Protein AF-A0A939UGG3-F1 (afdb_monomer_lite)

Radius of gyration: 16.47 Å; chains: 1; bounding box: 42×35×46 Å

Secondary structure (DSSP, 8-state):
-EE-S--EEEE-TTS-EEEEEEEEEEETTTEEEEEEEEEEHHHHHHHTTPPTT-BEEEEEEEEEEEEEEEPTTS-EEEEEEEEEEEEEEEEHHHHHHHHHHHH--

pLDDT: mean 94.17, std 7.18, range [51.94, 98.5]

Foldseek 3Di:
DFFADQWAWDADPVRKTKIWTWDWDDDPPRDTDTAIAMETDPRNVVSNVDDGGFAKDFDFDKDKDWDWDQDPVRDTDIDIDIHGYTPDMDGPVVVVVVVVVVVVD

Sequence (105 aa):
GYICKPPMYRTTPFKREICDLLLAVNRAYNKSDYIPCIAWGRNARFVNTLSVGEHITLWGRIQSRQYNKALDDGSQETRTAYEVSVSRLVTEEERVIDYAVAQNG

Structure (mmCIF, N/CA/C/O backbone):
data_AF-A0A939UGG3-F1
#
_entry.id   AF-A0A939UGG3-F1
#
loop_
_atom_site.group_PDB
_atom_site.id
_atom_site.type_symbol
_atom_site.label_atom_id
_atom_site.label_alt_id
_atom_site.label_comp_id
_atom_site.label_asym_id
_atom_site.label_entity_id
_atom_site.label_seq_id
_atom_site.pdbx_PDB_ins_code
_atom_site.Cartn_x
_atom_site.Cartn_y
_atom_site.Cartn_z
_atom_site.occupancy
_atom_site.B_iso_or_equiv
_atom_site.auth_seq_id
_atom_site.auth_comp_id
_atom_site.auth_asym_id
_atom_site.auth_atom_id
_atom_site.pdbx_PDB_model_num
ATOM 1 N N . GLY A 1 1 ? 8.013 -5.151 -6.789 1.00 96.25 1 GLY A N 1
ATOM 2 C CA . GLY A 1 1 ? 7.088 -6.031 -6.038 1.00 96.25 1 GLY A CA 1
ATOM 3 C C . GLY A 1 1 ? 5.811 -6.205 -6.832 1.00 96.25 1 GLY A C 1
ATOM 4 O O . GLY A 1 1 ? 5.626 -5.469 -7.791 1.00 96.25 1 GLY A O 1
ATOM 5 N N . TYR A 1 2 ? 4.941 -7.140 -6.455 1.00 97.69 2 TYR A N 1
ATOM 6 C CA . TYR A 1 2 ? 3.748 -7.481 -7.243 1.00 97.69 2 TYR A CA 1
ATOM 7 C C . TYR A 1 2 ? 2.450 -7.146 -6.512 1.00 97.69 2 TYR A C 1
ATOM 9 O O . TYR A 1 2 ? 2.321 -7.430 -5.318 1.00 97.69 2 TYR A O 1
ATOM 17 N N . ILE A 1 3 ? 1.481 -6.562 -7.216 1.00 97.94 3 ILE A N 1
ATOM 18 C CA . ILE A 1 3 ? 0.142 -6.307 -6.666 1.00 97.94 3 ILE A CA 1
ATOM 19 C C . ILE A 1 3 ? -0.544 -7.653 -6.409 1.00 97.94 3 ILE A C 1
ATOM 21 O O . ILE A 1 3 ? -0.747 -8.428 -7.336 1.00 97.94 3 ILE A O 1
ATOM 25 N N . CYS A 1 4 ? -0.914 -7.958 -5.163 1.00 96.50 4 CYS A N 1
ATOM 26 C CA . CYS A 1 4 ? -1.491 -9.271 -4.819 1.00 96.50 4 CYS A CA 1
ATOM 27 C C . CYS A 1 4 ? -3.007 -9.255 -4.574 1.00 96.50 4 CYS A C 1
ATOM 29 O O . CYS A 1 4 ? -3.615 -10.308 -4.390 1.00 96.50 4 CYS A O 1
ATOM 31 N N . LYS A 1 5 ? -3.625 -8.070 -4.568 1.00 96.75 5 LYS A N 1
ATOM 32 C CA . LYS A 1 5 ? -5.077 -7.869 -4.463 1.00 96.75 5 LYS A CA 1
ATOM 33 C C . LYS A 1 5 ? -5.495 -6.678 -5.323 1.00 96.75 5 LYS A C 1
ATOM 35 O O . LYS A 1 5 ? -4.675 -5.770 -5.467 1.00 96.75 5 LYS A O 1
ATOM 40 N N . PRO A 1 6 ? -6.734 -6.653 -5.852 1.00 98.06 6 PRO A N 1
ATOM 41 C CA . PRO A 1 6 ? -7.237 -5.492 -6.573 1.00 98.06 6 PRO A CA 1
ATOM 42 C C . PRO A 1 6 ? -7.064 -4.223 -5.726 1.00 98.06 6 PRO A C 1
ATOM 44 O O . PRO A 1 6 ? -7.440 -4.241 -4.546 1.00 98.06 6 PRO A O 1
ATOM 47 N N . PRO A 1 7 ? -6.473 -3.151 -6.276 1.00 97.94 7 PRO A N 1
ATOM 48 C CA . PRO A 1 7 ? -6.331 -1.898 -5.552 1.00 97.94 7 PRO A CA 1
ATOM 49 C C . PRO A 1 7 ? -7.689 -1.331 -5.119 1.00 97.94 7 PRO A C 1
ATOM 51 O O . PRO A 1 7 ? -8.663 -1.370 -5.868 1.00 97.94 7 PRO A O 1
ATOM 54 N N . MET A 1 8 ? -7.768 -0.811 -3.893 1.00 98.25 8 MET A N 1
ATOM 55 C CA . MET A 1 8 ? -9.014 -0.293 -3.318 1.00 98.25 8 MET A CA 1
ATOM 56 C C . MET A 1 8 ? -9.010 1.233 -3.301 1.00 98.25 8 MET A C 1
ATOM 58 O O . MET A 1 8 ? -8.617 1.864 -2.311 1.00 98.25 8 MET A O 1
ATOM 62 N N . TYR A 1 9 ? -9.459 1.826 -4.403 1.00 98.50 9 TYR A N 1
ATOM 63 C CA . TYR A 1 9 ? -9.582 3.270 -4.546 1.00 98.50 9 TYR A CA 1
ATOM 64 C C . TYR A 1 9 ? -10.819 3.828 -3.836 1.00 98.50 9 TYR A C 1
ATOM 66 O O . TYR A 1 9 ? -11.909 3.261 -3.907 1.00 98.50 9 TYR A O 1
ATOM 74 N N . ARG A 1 10 ? -10.667 4.976 -3.168 1.00 98.31 10 ARG A N 1
ATOM 75 C CA . ARG A 1 10 ? -11.782 5.741 -2.591 1.00 98.31 10 ARG A CA 1
ATOM 76 C C . ARG A 1 10 ? -11.439 7.217 -2.422 1.00 98.31 10 ARG A C 1
ATOM 78 O O . ARG A 1 10 ? -10.276 7.616 -2.387 1.00 98.31 10 ARG A O 1
ATOM 85 N N . THR A 1 11 ? -12.474 8.021 -2.213 1.00 97.81 11 THR A N 1
ATOM 86 C CA . THR A 1 11 ? -12.348 9.423 -1.811 1.00 97.81 11 THR A CA 1
ATOM 87 C C . THR A 1 11 ? -12.735 9.567 -0.342 1.00 97.81 11 THR A C 1
ATOM 89 O O . THR A 1 11 ? -13.794 9.116 0.084 1.00 97.81 11 THR A O 1
ATOM 92 N N . THR A 1 12 ? -11.863 10.179 0.455 1.00 95.81 12 THR A N 1
ATOM 93 C CA . THR A 1 12 ? -12.138 10.464 1.874 1.00 95.81 12 THR A CA 1
ATOM 94 C C . THR A 1 12 ? -13.161 11.601 2.026 1.00 95.81 12 THR A C 1
ATOM 96 O O . THR A 1 12 ? -13.313 12.399 1.098 1.00 95.81 12 THR A O 1
ATOM 99 N N . PRO A 1 13 ? -13.803 11.771 3.201 1.00 96.25 13 PRO A N 1
ATOM 100 C CA . PRO A 1 13 ? -14.711 12.900 3.453 1.00 96.25 13 PRO A CA 1
ATOM 101 C C . PRO A 1 13 ? -14.083 14.279 3.191 1.00 96.25 13 PRO A C 1
ATOM 103 O O . PRO A 1 13 ? -14.764 15.209 2.768 1.00 96.25 13 PRO A O 1
ATOM 106 N N . PHE A 1 14 ? -12.761 14.400 3.349 1.00 94.75 14 PHE A N 1
ATOM 107 C CA . PHE A 1 14 ? -11.993 15.612 3.042 1.00 94.75 14 PHE A CA 1
ATOM 108 C C . PHE A 1 14 ? -11.544 15.702 1.574 1.00 94.75 14 PHE A C 1
ATOM 110 O O . PHE A 1 14 ? -10.564 16.379 1.267 1.00 94.75 14 PHE A O 1
ATOM 117 N N . LYS A 1 15 ? -12.223 14.991 0.665 1.00 95.25 15 LYS A N 1
ATOM 118 C CA . LYS A 1 15 ? -11.967 14.970 -0.785 1.00 95.25 15 LYS A CA 1
ATOM 119 C C . LYS A 1 15 ? -10.543 14.564 -1.182 1.00 95.25 15 LYS A C 1
ATOM 121 O O . LYS A 1 15 ? -10.072 14.916 -2.259 1.00 95.25 15 LYS A O 1
ATOM 126 N N . ARG A 1 16 ? -9.848 13.797 -0.334 1.00 97.31 16 ARG A N 1
ATOM 127 C CA . ARG A 1 16 ? -8.554 13.195 -0.697 1.00 97.31 16 ARG A CA 1
ATOM 128 C C . ARG A 1 16 ? -8.789 11.868 -1.389 1.00 97.31 16 ARG A C 1
ATOM 130 O O . ARG A 1 16 ? -9.480 11.018 -0.832 1.00 97.31 16 ARG A O 1
ATOM 137 N N . GLU A 1 17 ? -8.200 11.700 -2.559 1.00 98.31 17 GLU A N 1
ATOM 138 C CA . GLU A 1 17 ? -8.192 10.442 -3.299 1.00 98.31 17 GLU A CA 1
ATOM 139 C C . GLU A 1 17 ? -7.088 9.550 -2.749 1.00 98.31 17 GLU A C 1
ATOM 141 O O . GLU A 1 17 ? -5.933 9.976 -2.638 1.00 98.31 17 GLU A O 1
ATOM 146 N N . ILE A 1 18 ? -7.455 8.330 -2.381 1.00 98.38 18 ILE A N 1
ATOM 147 C CA . ILE A 1 18 ? -6.546 7.345 -1.810 1.00 98.38 18 ILE A CA 1
ATOM 148 C C . ILE A 1 18 ? -6.784 5.982 -2.437 1.00 98.38 18 ILE A C 1
ATOM 150 O O . ILE A 1 18 ? -7.891 5.681 -2.880 1.00 98.38 18 ILE A O 1
ATOM 154 N N . CYS A 1 19 ? -5.746 5.157 -2.458 1.00 98.44 19 CYS A N 1
ATOM 155 C CA . CYS A 1 19 ? -5.841 3.777 -2.902 1.00 98.44 19 CYS A CA 1
ATOM 156 C C . CYS A 1 19 ? -5.025 2.890 -1.969 1.00 98.44 19 CYS A C 1
ATOM 158 O O . CYS A 1 19 ? -3.813 3.083 -1.853 1.00 98.44 19 CYS A O 1
ATOM 160 N N . ASP A 1 20 ? -5.677 1.930 -1.314 1.00 97.88 20 ASP A N 1
ATOM 161 C CA . ASP A 1 20 ? -4.954 0.883 -0.592 1.00 97.88 20 ASP A CA 1
ATOM 162 C C . ASP A 1 20 ? -4.491 -0.180 -1.588 1.00 97.88 20 ASP A C 1
ATOM 164 O O . ASP A 1 20 ? -5.236 -0.568 -2.493 1.00 97.88 20 ASP A O 1
ATOM 168 N N . LEU A 1 21 ? -3.272 -0.673 -1.405 1.00 96.69 21 LEU A N 1
ATOM 169 C CA . LEU A 1 21 ? -2.720 -1.784 -2.168 1.00 96.69 21 LEU A CA 1
ATOM 170 C C . LEU A 1 21 ? -1.889 -2.684 -1.250 1.00 96.69 21 LEU A C 1
ATOM 172 O O . LEU A 1 21 ? -1.342 -2.240 -0.241 1.00 96.69 21 LEU A O 1
ATOM 176 N N . LEU A 1 22 ? -1.794 -3.962 -1.605 1.00 98.12 22 LEU A N 1
ATOM 177 C CA . LEU A 1 22 ? -0.967 -4.937 -0.901 1.00 98.12 22 LEU A CA 1
ATOM 178 C C . LEU A 1 22 ? 0.105 -5.440 -1.864 1.00 98.12 22 LEU A C 1
ATOM 180 O O . LEU A 1 22 ? -0.216 -6.013 -2.909 1.00 98.12 22 LEU A O 1
ATOM 184 N N . LEU A 1 23 ? 1.369 -5.206 -1.516 1.00 97.88 23 LEU A N 1
ATOM 185 C CA . LEU A 1 23 ? 2.507 -5.555 -2.356 1.00 97.88 23 LEU A CA 1
ATOM 186 C C . LEU A 1 23 ? 3.179 -6.828 -1.844 1.00 97.88 23 LEU A C 1
ATOM 188 O O . LEU A 1 23 ? 3.642 -6.864 -0.707 1.00 97.88 23 LEU A O 1
ATOM 192 N N . ALA A 1 24 ? 3.279 -7.846 -2.692 1.00 97.88 24 ALA A N 1
ATOM 193 C CA . ALA A 1 24 ? 4.113 -9.011 -2.438 1.00 97.88 24 ALA A CA 1
ATOM 194 C C . ALA A 1 24 ? 5.562 -8.708 -2.852 1.00 97.88 24 ALA A C 1
ATOM 196 O O . ALA A 1 24 ? 5.844 -8.371 -4.010 1.00 97.88 24 ALA A O 1
ATOM 197 N N . VAL A 1 25 ? 6.489 -8.819 -1.903 1.00 97.00 25 VAL A N 1
ATOM 198 C CA . VAL A 1 25 ? 7.926 -8.623 -2.115 1.00 97.00 25 VAL A CA 1
ATOM 199 C C . VAL A 1 25 ? 8.639 -9.935 -1.840 1.00 97.00 25 VAL A C 1
ATOM 201 O O . VAL A 1 25 ? 8.658 -10.421 -0.712 1.00 97.00 25 VAL A O 1
ATOM 204 N N . ASN A 1 26 ? 9.207 -10.523 -2.889 1.00 94.56 26 ASN A N 1
ATOM 205 C CA . ASN A 1 26 ? 9.924 -11.788 -2.782 1.00 94.56 26 ASN A CA 1
ATOM 206 C C . ASN A 1 26 ? 11.257 -11.586 -2.058 1.00 94.56 26 ASN A C 1
ATOM 208 O O . ASN A 1 26 ? 11.974 -10.617 -2.308 1.00 94.56 26 ASN A O 1
ATOM 212 N N . ARG A 1 27 ? 11.599 -12.541 -1.197 1.00 93.88 27 ARG A N 1
ATOM 213 C CA . ARG A 1 27 ? 12.874 -12.625 -0.485 1.00 93.88 27 ARG A CA 1
ATOM 214 C C . ARG A 1 27 ? 13.447 -14.038 -0.572 1.00 93.88 27 ARG A C 1
ATOM 216 O O . ARG A 1 27 ? 12.816 -14.954 -1.098 1.00 93.88 27 ARG A O 1
ATOM 223 N N . ALA A 1 28 ? 14.660 -14.210 -0.050 1.00 94.12 28 ALA A N 1
ATOM 224 C CA . ALA A 1 28 ? 15.363 -15.489 -0.056 1.00 94.12 28 ALA A CA 1
ATOM 225 C C . ALA A 1 28 ? 14.507 -16.641 0.507 1.00 94.12 28 ALA A C 1
ATOM 227 O O . ALA A 1 28 ? 13.647 -16.441 1.372 1.00 94.12 28 ALA A O 1
ATOM 228 N N . TYR A 1 29 ? 14.809 -17.856 0.044 1.00 93.81 29 TYR A N 1
ATOM 229 C CA . TYR A 1 29 ? 14.148 -19.100 0.451 1.00 93.81 29 TYR A CA 1
ATOM 230 C C . TYR A 1 29 ? 12.667 -19.210 0.038 1.00 93.81 29 TYR A C 1
ATOM 232 O O . TYR A 1 29 ? 11.871 -19.760 0.794 1.00 93.81 29 TYR A O 1
ATOM 240 N N . ASN A 1 30 ? 12.297 -18.703 -1.149 1.00 91.94 30 ASN A N 1
ATOM 241 C CA . ASN A 1 30 ? 10.932 -18.762 -1.710 1.00 91.94 30 ASN A CA 1
ATOM 242 C C . ASN A 1 30 ? 9.851 -18.211 -0.765 1.00 91.94 30 ASN A C 1
ATOM 244 O O . ASN A 1 30 ? 8.735 -18.725 -0.699 1.00 91.94 30 ASN A O 1
ATOM 248 N N . LYS A 1 31 ? 10.197 -17.166 -0.008 1.00 95.06 31 LYS A N 1
ATOM 249 C CA . LYS A 1 31 ? 9.268 -16.457 0.875 1.00 95.06 31 LYS A CA 1
ATOM 250 C C . LYS A 1 31 ? 8.924 -15.103 0.275 1.00 95.06 31 LYS A C 1
ATOM 252 O O . LYS A 1 31 ? 9.729 -14.517 -0.448 1.00 95.06 31 LYS A O 1
ATOM 257 N N . SER A 1 32 ? 7.766 -14.580 0.651 1.00 95.94 32 SER A N 1
ATOM 258 C CA . SER A 1 32 ? 7.342 -13.236 0.271 1.00 95.94 32 SER A CA 1
ATOM 259 C C . SER A 1 32 ? 6.793 -12.509 1.485 1.00 95.94 32 SER A C 1
ATOM 261 O O . SER A 1 32 ? 6.037 -13.085 2.270 1.00 95.94 32 SER A O 1
ATOM 263 N N . ASP A 1 33 ? 7.171 -11.245 1.624 1.00 96.50 33 ASP A N 1
ATOM 264 C CA . ASP A 1 33 ? 6.584 -10.345 2.604 1.00 96.50 33 ASP A CA 1
ATOM 265 C C . ASP A 1 33 ? 5.464 -9.551 1.927 1.00 96.50 33 ASP A C 1
ATOM 267 O O . ASP A 1 33 ? 5.596 -9.105 0.785 1.00 96.50 33 ASP A O 1
ATOM 271 N N . TYR A 1 34 ? 4.342 -9.403 2.626 1.00 96.94 34 TYR A N 1
ATOM 272 C CA . TYR A 1 34 ? 3.160 -8.708 2.125 1.00 96.94 34 TYR A CA 1
ATOM 273 C C . TYR A 1 34 ? 3.068 -7.360 2.818 1.00 96.94 34 TYR A C 1
ATOM 275 O O . TYR A 1 34 ? 2.769 -7.287 4.009 1.00 96.94 34 TYR A O 1
ATOM 283 N N . ILE A 1 35 ? 3.362 -6.300 2.075 1.00 97.44 35 ILE A N 1
ATOM 284 C CA . ILE A 1 35 ? 3.511 -4.949 2.608 1.00 97.44 35 ILE A CA 1
ATOM 285 C C . ILE A 1 35 ? 2.257 -4.147 2.253 1.00 97.44 35 ILE A C 1
ATOM 287 O O . ILE A 1 35 ? 2.005 -3.917 1.065 1.00 97.44 35 ILE A O 1
ATOM 291 N N . PRO A 1 36 ? 1.445 -3.733 3.244 1.00 97.94 36 PRO A N 1
ATOM 292 C CA . PRO A 1 36 ? 0.353 -2.801 3.009 1.00 97.94 36 PRO A CA 1
ATOM 293 C C . PRO A 1 36 ? 0.916 -1.439 2.611 1.00 97.94 36 PRO A C 1
ATOM 295 O O . PRO A 1 36 ? 1.839 -0.927 3.251 1.00 97.94 36 PRO A O 1
ATOM 298 N N . CYS A 1 37 ? 0.340 -0.832 1.583 1.00 98.25 37 CYS A N 1
ATOM 299 C CA . CYS A 1 37 ? 0.698 0.505 1.140 1.00 98.25 37 CYS A CA 1
ATOM 300 C C . CYS A 1 37 ? -0.565 1.336 0.919 1.00 98.25 37 CYS A C 1
ATOM 302 O O . CYS A 1 37 ? -1.622 0.806 0.575 1.00 98.25 37 CYS A O 1
ATOM 304 N N . ILE A 1 38 ? -0.423 2.651 1.058 1.00 98.19 38 ILE A N 1
ATOM 305 C CA . ILE A 1 38 ? -1.465 3.622 0.740 1.00 98.19 38 ILE A CA 1
ATOM 306 C C . ILE A 1 38 ? -0.909 4.673 -0.222 1.00 98.19 38 ILE A C 1
ATOM 308 O O . ILE A 1 38 ? 0.088 5.346 0.058 1.00 98.19 38 ILE A O 1
ATOM 312 N N . ALA A 1 39 ? -1.546 4.788 -1.384 1.00 98.38 39 ALA A N 1
ATOM 313 C CA . ALA A 1 39 ? -1.251 5.797 -2.392 1.00 98.38 39 ALA A CA 1
ATOM 314 C C . ALA A 1 39 ? -2.217 6.980 -2.279 1.00 98.38 39 ALA A C 1
ATOM 316 O O . ALA A 1 39 ? -3.355 6.825 -1.838 1.00 98.38 39 ALA A O 1
ATOM 317 N N . TRP A 1 4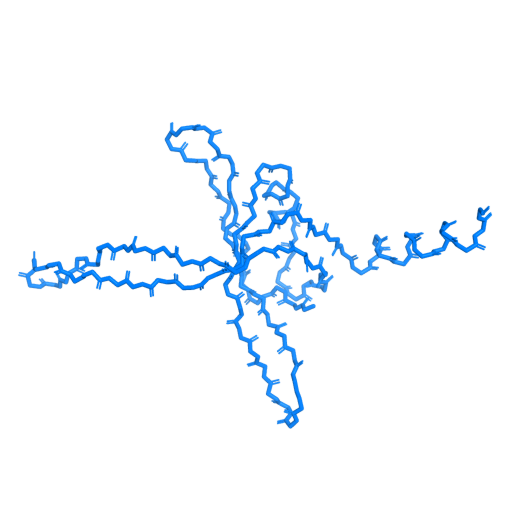0 ? -1.762 8.161 -2.706 1.00 97.75 40 TRP A N 1
ATOM 318 C CA . TRP A 1 40 ? -2.480 9.429 -2.551 1.00 97.75 40 TRP A CA 1
ATOM 319 C C . TRP A 1 40 ? -2.571 10.186 -3.879 1.00 97.75 40 TRP A C 1
ATOM 321 O O . TRP A 1 40 ? -1.625 10.183 -4.671 1.00 97.75 40 TRP A O 1
ATOM 331 N N . GLY A 1 41 ? -3.689 10.874 -4.117 1.00 97.81 41 GLY A N 1
ATOM 332 C CA . GLY A 1 41 ? -3.872 11.788 -5.247 1.00 97.81 41 GLY A CA 1
ATOM 333 C C . GLY A 1 41 ? -3.586 11.137 -6.604 1.00 97.81 41 GLY A C 1
ATOM 334 O O . GLY A 1 41 ? -4.197 10.135 -6.967 1.00 97.81 41 GLY A O 1
ATOM 335 N N . ARG A 1 42 ? -2.627 11.693 -7.360 1.00 97.12 42 ARG A N 1
ATOM 336 C CA . ARG A 1 42 ? -2.222 11.159 -8.677 1.00 97.12 42 ARG A CA 1
ATOM 337 C C . ARG A 1 42 ? -1.773 9.700 -8.603 1.00 97.12 42 ARG A C 1
ATOM 339 O O . ARG A 1 42 ? -2.208 8.911 -9.433 1.00 97.12 42 ARG A O 1
ATOM 346 N N . ASN A 1 43 ? -0.998 9.336 -7.581 1.00 97.88 43 ASN A N 1
ATOM 347 C CA . ASN A 1 43 ? -0.561 7.954 -7.388 1.00 97.88 43 ASN A CA 1
ATOM 348 C C . ASN A 1 43 ? -1.757 7.041 -7.086 1.00 97.88 43 ASN A C 1
ATOM 350 O O . ASN A 1 43 ? -1.792 5.920 -7.571 1.00 97.88 43 ASN A O 1
ATOM 354 N N . ALA A 1 44 ? -2.757 7.513 -6.329 1.00 98.44 44 ALA A N 1
ATOM 355 C CA . ALA A 1 44 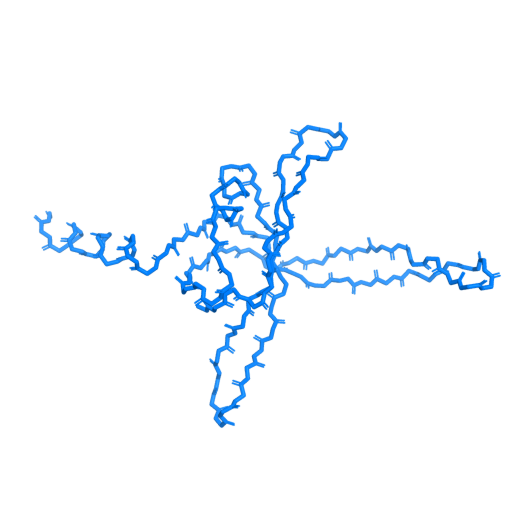? -3.961 6.726 -6.051 1.00 98.44 44 ALA A CA 1
ATOM 356 C C . ALA A 1 44 ? -4.748 6.411 -7.329 1.00 98.44 44 ALA A C 1
ATOM 358 O O . ALA A 1 44 ? -5.144 5.268 -7.537 1.00 98.44 44 ALA A O 1
ATOM 359 N N . ARG A 1 45 ? -4.945 7.413 -8.195 1.00 97.88 45 ARG A N 1
ATOM 360 C CA . ARG A 1 45 ? -5.624 7.223 -9.485 1.00 97.88 45 ARG A CA 1
ATOM 361 C C . ARG A 1 45 ? -4.859 6.293 -10.416 1.00 97.88 45 ARG A C 1
ATOM 363 O O . ARG A 1 45 ? -5.482 5.463 -11.058 1.00 97.88 45 ARG A O 1
ATOM 370 N N . PHE A 1 46 ? -3.538 6.435 -10.476 1.00 96.94 46 PHE A N 1
ATOM 371 C CA . PHE A 1 46 ? -2.700 5.587 -11.315 1.00 96.94 46 PHE A CA 1
ATOM 372 C C . PHE A 1 46 ? -2.694 4.136 -10.822 1.00 96.94 46 PHE A C 1
ATOM 374 O O . PHE A 1 46 ? -2.987 3.235 -11.589 1.00 96.94 46 PHE A O 1
ATOM 381 N N . VAL A 1 47 ? -2.484 3.893 -9.525 1.00 96.88 47 VAL A N 1
ATOM 382 C CA . VAL A 1 47 ? -2.525 2.525 -8.978 1.00 96.88 47 VAL A CA 1
ATOM 383 C C . VAL A 1 47 ? -3.883 1.856 -9.204 1.00 96.88 47 VAL A C 1
ATOM 385 O O . VAL A 1 47 ? -3.934 0.656 -9.440 1.00 96.88 47 VAL A O 1
ATOM 388 N N . ASN A 1 48 ? -4.980 2.616 -9.171 1.00 97.50 48 ASN A N 1
ATOM 389 C CA . ASN A 1 48 ? -6.321 2.090 -9.420 1.00 97.50 48 ASN A CA 1
ATOM 390 C C . ASN A 1 48 ? -6.507 1.496 -10.832 1.00 97.50 48 ASN A C 1
ATOM 392 O O . ASN A 1 48 ? -7.448 0.738 -11.042 1.00 97.50 48 ASN A O 1
ATOM 396 N N . THR A 1 49 ? -5.649 1.831 -11.800 1.00 96.75 49 THR A N 1
ATOM 397 C CA . THR A 1 49 ? -5.718 1.254 -13.153 1.00 96.75 49 THR A CA 1
ATOM 398 C C . THR A 1 49 ? -4.919 -0.038 -13.302 1.00 96.75 49 THR A C 1
ATOM 400 O O . THR A 1 49 ? -5.008 -0.672 -14.349 1.00 96.75 49 THR A O 1
ATOM 403 N N . LEU A 1 50 ? -4.13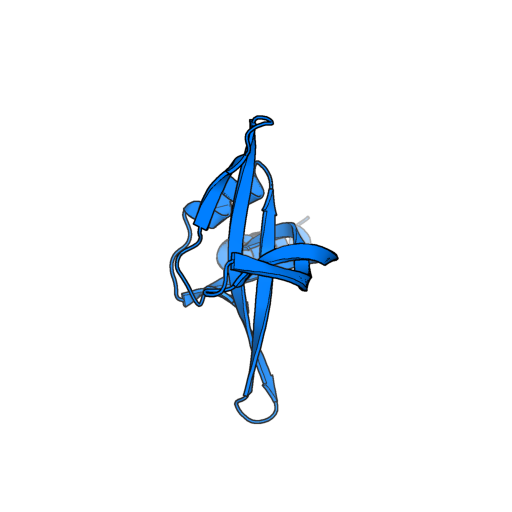4 -0.421 -12.292 1.00 96.88 50 LEU A N 1
ATOM 404 C CA . LEU A 1 50 ? -3.219 -1.560 -12.359 1.00 96.88 50 LEU A CA 1
ATOM 405 C C . LEU A 1 50 ? -3.909 -2.855 -11.920 1.00 96.88 50 LEU A C 1
ATOM 407 O O . LEU A 1 50 ? -4.810 -2.856 -11.074 1.00 96.88 50 LEU A O 1
ATOM 411 N N . SER A 1 51 ? -3.453 -3.976 -12.473 1.00 97.00 51 SER A N 1
ATOM 412 C CA . SER A 1 51 ? -4.049 -5.292 -12.231 1.00 97.00 51 SER A CA 1
ATOM 413 C C . SER A 1 51 ? -3.330 -6.092 -11.141 1.00 97.00 51 SER A C 1
ATOM 415 O O . SER A 1 51 ? -2.181 -5.837 -10.775 1.00 97.00 51 SER A O 1
ATOM 417 N N . VAL A 1 52 ? -4.001 -7.120 -10.611 1.00 98.12 52 VAL A N 1
ATOM 418 C CA . VAL A 1 52 ? -3.330 -8.134 -9.781 1.00 98.12 52 VAL A CA 1
ATOM 419 C C . VAL A 1 52 ? -2.250 -8.824 -10.613 1.00 98.12 52 VAL A C 1
ATOM 421 O O . VAL A 1 52 ? -2.490 -9.202 -11.754 1.00 98.12 52 VAL A O 1
ATOM 424 N N . GLY A 1 53 ? -1.069 -9.006 -10.028 1.00 97.25 53 GLY A N 1
ATOM 425 C CA . GLY A 1 53 ? 0.107 -9.570 -10.685 1.00 97.25 53 GLY A CA 1
ATOM 426 C C . GLY A 1 53 ? 1.014 -8.530 -11.338 1.00 97.25 53 GLY A C 1
ATOM 427 O O . GLY A 1 53 ? 2.092 -8.892 -11.797 1.00 97.25 53 GLY A O 1
ATOM 428 N N . GLU A 1 54 ? 0.639 -7.251 -11.351 1.00 97.31 54 GLU A N 1
ATOM 429 C CA . GLU A 1 54 ? 1.451 -6.221 -11.994 1.00 97.31 54 GLU A CA 1
ATOM 430 C C . GLU A 1 54 ? 2.717 -5.903 -11.192 1.00 97.31 54 GLU A C 1
ATOM 432 O O . GLU A 1 54 ? 2.678 -5.779 -9.959 1.00 97.31 54 GLU A O 1
ATOM 437 N N . HIS A 1 55 ? 3.850 -5.799 -11.896 1.00 96.94 55 HIS A N 1
ATOM 438 C CA . HIS A 1 55 ? 5.141 -5.504 -11.286 1.00 96.94 55 HIS A CA 1
ATOM 439 C C . HIS A 1 55 ? 5.360 -3.997 -11.173 1.00 96.94 55 HIS A C 1
ATOM 441 O O . HIS A 1 55 ? 5.445 -3.284 -12.173 1.00 96.94 55 HIS A O 1
ATOM 447 N N . ILE A 1 56 ? 5.496 -3.526 -9.935 1.00 96.88 56 ILE A N 1
ATOM 448 C CA . ILE A 1 56 ? 5.682 -2.110 -9.625 1.00 96.88 56 ILE A CA 1
ATOM 449 C C . ILE A 1 56 ? 6.866 -1.876 -8.689 1.00 96.88 56 ILE A C 1
ATOM 451 O O . ILE A 1 56 ? 7.187 -2.692 -7.814 1.00 96.88 56 ILE A O 1
ATOM 455 N N . THR A 1 57 ? 7.477 -0.705 -8.834 1.00 96.69 57 THR A N 1
ATOM 456 C CA . THR A 1 57 ? 8.446 -0.154 -7.883 1.00 96.69 57 THR A CA 1
ATOM 457 C C . THR A 1 57 ? 7.831 1.075 -7.226 1.00 96.69 57 THR A C 1
ATOM 459 O O . THR A 1 57 ? 7.296 1.942 -7.912 1.00 96.69 57 THR A O 1
ATOM 462 N N . LEU A 1 58 ? 7.896 1.157 -5.896 1.00 96.88 58 LEU A N 1
ATOM 463 C CA . LEU A 1 58 ? 7.376 2.294 -5.141 1.00 96.88 58 LEU A CA 1
ATOM 464 C C . LEU A 1 58 ? 8.409 2.837 -4.158 1.00 96.88 58 LEU A C 1
ATOM 466 O O . LEU A 1 58 ? 9.258 2.106 -3.652 1.00 96.88 58 LEU A O 1
ATOM 470 N N . TRP A 1 59 ? 8.278 4.123 -3.861 1.00 97.69 59 TRP A N 1
ATOM 471 C CA . TRP A 1 59 ? 9.006 4.836 -2.823 1.00 97.69 59 TRP A CA 1
ATOM 472 C C . TRP A 1 59 ? 8.004 5.460 -1.868 1.00 97.69 59 TRP A C 1
ATOM 474 O O . TRP A 1 59 ? 6.897 5.846 -2.253 1.00 97.69 59 TRP A O 1
ATOM 484 N N . GLY A 1 60 ? 8.392 5.568 -0.606 1.00 97.56 60 GLY A N 1
ATOM 485 C CA . GLY A 1 60 ? 7.507 6.074 0.423 1.00 97.56 60 GLY A CA 1
ATOM 486 C C . GLY A 1 60 ? 8.152 6.086 1.794 1.00 97.56 60 GLY A C 1
ATOM 487 O O . GLY A 1 60 ? 9.349 5.845 1.944 1.00 97.56 60 GLY A O 1
ATOM 488 N N . ARG A 1 61 ? 7.333 6.368 2.804 1.00 98.12 61 ARG A N 1
ATOM 489 C CA . ARG A 1 61 ? 7.726 6.325 4.216 1.00 98.12 61 ARG A CA 1
ATOM 490 C C . ARG A 1 61 ? 6.922 5.258 4.935 1.00 98.12 61 ARG A C 1
ATOM 492 O O . ARG A 1 61 ? 5.720 5.148 4.705 1.00 98.12 61 ARG A O 1
ATOM 499 N N . ILE A 1 62 ? 7.565 4.520 5.832 1.00 98.00 62 ILE A N 1
ATOM 500 C CA . ILE A 1 62 ? 6.848 3.663 6.777 1.00 98.00 62 ILE A CA 1
ATOM 501 C C . ILE A 1 62 ? 6.073 4.572 7.731 1.00 98.00 62 ILE A C 1
ATOM 503 O O . ILE A 1 62 ? 6.622 5.537 8.266 1.00 98.00 62 ILE A O 1
ATOM 507 N N . GLN A 1 63 ? 4.798 4.265 7.930 1.00 97.62 63 GLN A N 1
ATOM 508 C CA . GLN A 1 63 ? 3.949 4.936 8.900 1.00 97.62 63 GLN A CA 1
ATOM 509 C C . GLN A 1 63 ? 3.185 3.918 9.739 1.00 97.62 63 GLN A C 1
ATOM 511 O O . GLN A 1 63 ? 3.042 2.753 9.366 1.00 97.62 63 GLN A O 1
ATOM 516 N N . SER A 1 64 ? 2.682 4.386 10.878 1.00 96.75 64 SER A N 1
ATOM 517 C CA . SER A 1 64 ? 1.715 3.647 11.677 1.00 96.75 64 SER A CA 1
ATOM 518 C C . SER A 1 64 ? 0.444 4.470 11.834 1.00 96.75 64 SER A C 1
ATOM 520 O O . SER A 1 64 ? 0.493 5.702 11.868 1.00 96.75 64 SER A O 1
ATOM 522 N N . ARG A 1 65 ? -0.697 3.790 11.910 1.00 93.38 65 ARG A N 1
ATOM 523 C CA . ARG A 1 65 ? -1.994 4.404 12.196 1.00 93.38 65 ARG A CA 1
ATOM 524 C C . ARG A 1 65 ? -2.747 3.575 13.222 1.00 93.38 65 ARG A C 1
ATOM 526 O O . ARG A 1 65 ? -2.809 2.350 13.105 1.00 93.38 65 ARG A O 1
ATOM 533 N N . GLN A 1 66 ? -3.323 4.247 14.210 1.00 96.50 66 GLN A N 1
ATOM 534 C CA . GLN A 1 66 ? -4.237 3.619 15.155 1.00 96.50 66 GLN A CA 1
ATOM 535 C C . GLN A 1 66 ? -5.650 3.591 14.574 1.00 96.50 66 GLN A C 1
ATOM 537 O O . GLN A 1 66 ? -6.071 4.529 13.895 1.00 96.50 66 GLN A O 1
ATOM 542 N N . TYR A 1 67 ? -6.375 2.507 14.821 1.00 92.12 67 TYR A N 1
ATOM 543 C CA . TYR A 1 67 ? -7.793 2.389 14.504 1.00 92.12 67 TYR A CA 1
ATOM 544 C C . TYR A 1 67 ? -8.512 1.620 15.608 1.00 92.12 67 TYR A C 1
ATOM 546 O O . TYR A 1 67 ? -7.943 0.703 16.201 1.00 92.12 67 TYR A O 1
ATOM 554 N N . ASN A 1 68 ? -9.772 1.969 15.851 1.00 94.69 68 ASN A N 1
ATOM 555 C CA . ASN A 1 68 ? -10.619 1.225 16.773 1.00 94.69 68 ASN A CA 1
ATOM 556 C C . ASN A 1 68 ? -11.345 0.135 15.994 1.00 94.69 68 ASN A C 1
ATOM 558 O O . ASN A 1 68 ? -12.069 0.418 15.036 1.00 94.69 68 ASN A O 1
ATOM 562 N N . LYS A 1 69 ? -11.140 -1.116 16.394 1.00 94.38 69 LYS A N 1
ATOM 563 C CA . LYS A 1 69 ? -11.895 -2.250 15.880 1.00 94.38 69 LYS A CA 1
ATOM 564 C C . LYS A 1 69 ? -13.077 -2.499 16.810 1.00 94.38 69 LYS A C 1
ATOM 566 O O . LYS A 1 69 ? -12.868 -2.794 17.982 1.00 94.38 69 LYS A O 1
ATOM 571 N N . ALA A 1 70 ? -14.294 -2.389 16.284 1.00 94.12 70 ALA A N 1
ATOM 572 C CA . ALA A 1 70 ? -15.477 -2.869 16.987 1.00 94.12 70 ALA A CA 1
ATOM 573 C C . ALA A 1 70 ? -15.435 -4.403 17.061 1.00 94.12 70 ALA A C 1
ATOM 575 O O . ALA A 1 70 ? -15.149 -5.062 16.056 1.00 94.12 70 ALA A O 1
ATOM 576 N N . LEU A 1 71 ? -15.662 -4.943 18.254 1.00 94.75 71 LEU A N 1
ATOM 577 C CA . LEU A 1 71 ? -15.791 -6.372 18.513 1.00 94.75 71 LEU A CA 1
A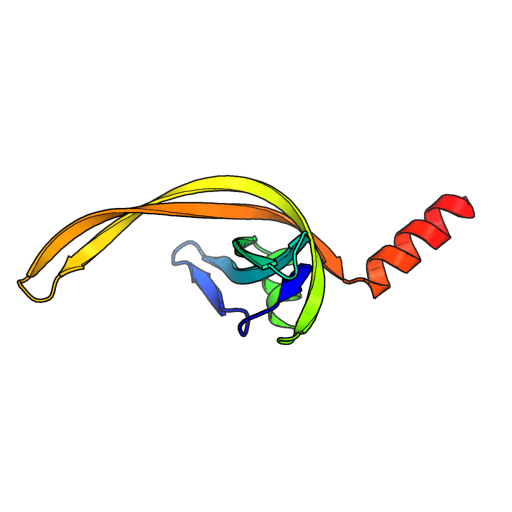TOM 578 C C . LEU A 1 71 ? -17.274 -6.766 18.541 1.00 94.75 71 LEU A C 1
ATOM 580 O O . LEU A 1 71 ? -18.152 -5.916 18.698 1.00 94.75 71 LEU A O 1
ATOM 584 N N . ASP A 1 72 ? -17.547 -8.060 18.379 1.00 94.75 72 ASP A N 1
ATOM 585 C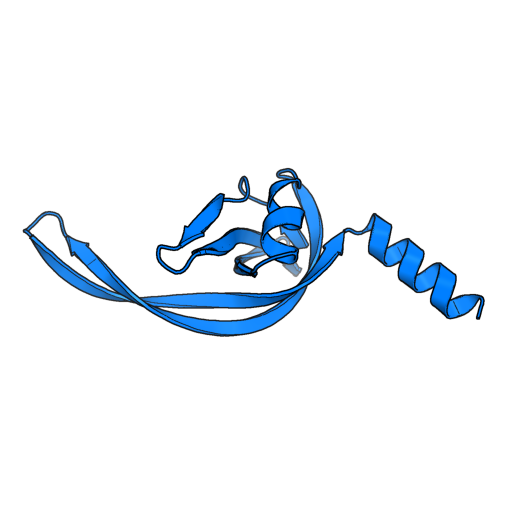 CA . ASP A 1 72 ? -18.915 -8.587 18.257 1.00 94.75 72 ASP A CA 1
ATOM 586 C C . ASP A 1 72 ? -19.745 -8.392 19.540 1.00 94.75 72 ASP A C 1
ATOM 588 O O . ASP A 1 72 ? -20.971 -8.340 19.490 1.00 94.75 72 ASP A O 1
ATOM 592 N N . ASP A 1 73 ? -19.079 -8.232 20.686 1.00 94.75 73 ASP A N 1
ATOM 593 C CA . ASP A 1 73 ? -19.685 -7.941 21.991 1.00 94.75 73 ASP A CA 1
ATOM 594 C C . ASP A 1 73 ? -19.979 -6.443 22.219 1.00 94.75 73 ASP A C 1
ATOM 596 O O . ASP A 1 73 ? -20.423 -6.048 23.298 1.00 94.75 73 ASP A O 1
ATOM 600 N N . GLY A 1 74 ? -19.734 -5.598 21.212 1.00 92.75 74 GLY A N 1
ATOM 601 C CA . GLY A 1 74 ? -19.932 -4.150 21.272 1.00 92.75 74 GLY A CA 1
ATOM 602 C C . GLY A 1 74 ? -18.773 -3.373 21.901 1.00 92.75 74 GLY A C 1
ATOM 603 O O . GLY A 1 74 ? -18.804 -2.139 21.908 1.00 92.75 74 GLY A O 1
ATOM 604 N N . SER A 1 75 ? -17.735 -4.050 22.397 1.00 95.25 75 SER A N 1
ATOM 605 C CA . SER A 1 75 ? -16.522 -3.389 22.876 1.00 95.25 75 SER A CA 1
ATOM 606 C C . SER A 1 75 ? -15.650 -2.892 21.713 1.00 95.25 75 SER A C 1
ATOM 608 O O . SER A 1 75 ? -15.850 -3.239 20.545 1.00 95.25 75 SER A O 1
ATOM 610 N N . GLN A 1 76 ? -14.684 -2.020 22.017 1.00 95.88 76 GLN A N 1
ATOM 611 C CA . GLN A 1 76 ? -13.718 -1.524 21.037 1.00 95.88 76 GLN A CA 1
ATOM 612 C C . GLN A 1 76 ? -12.296 -1.835 21.481 1.00 95.88 76 GLN A C 1
ATOM 614 O O . GLN A 1 76 ? -11.925 -1.611 22.631 1.00 95.88 76 GLN A O 1
ATOM 619 N N . GLU A 1 77 ? -11.486 -2.283 20.529 1.00 96.56 77 GLU A N 1
ATOM 620 C CA . GLU A 1 77 ? -10.062 -2.523 20.717 1.00 96.56 77 GLU A CA 1
ATOM 621 C C . GLU A 1 77 ? 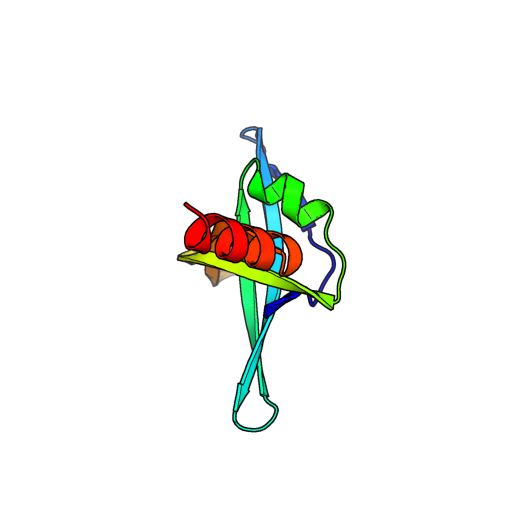-9.253 -1.565 19.835 1.00 96.56 77 GLU A C 1
ATOM 623 O O . GLU A 1 77 ? -9.403 -1.553 18.608 1.00 96.56 77 GLU A O 1
ATOM 628 N N . THR A 1 78 ? -8.366 -0.774 20.444 1.00 96.62 78 THR A N 1
ATOM 629 C CA . THR A 1 78 ? -7.414 0.062 19.703 1.00 96.62 78 THR A CA 1
ATOM 630 C C . THR A 1 78 ? -6.302 -0.807 19.133 1.00 96.62 78 THR A C 1
ATOM 632 O O . THR A 1 78 ? -5.560 -1.454 19.869 1.00 96.62 78 THR A O 1
ATOM 635 N N . ARG A 1 79 ? -6.141 -0.789 17.810 1.00 96.38 79 ARG A N 1
ATOM 636 C CA . ARG A 1 79 ? -5.110 -1.540 17.088 1.00 96.38 79 ARG A CA 1
ATOM 637 C C . ARG A 1 79 ? -4.213 -0.600 16.298 1.00 96.38 79 ARG A C 1
ATOM 639 O O . ARG A 1 79 ? -4.657 0.438 15.817 1.00 96.38 79 ARG A O 1
ATOM 646 N N . THR A 1 80 ? -2.962 -1.005 16.103 1.00 96.00 80 THR A N 1
ATOM 647 C CA . THR A 1 80 ? -1.995 -0.288 15.263 1.00 96.00 80 THR A CA 1
ATOM 648 C C . THR A 1 80 ? -1.779 -1.048 13.960 1.00 96.00 80 THR A C 1
ATOM 650 O O . THR A 1 80 ? -1.465 -2.237 13.976 1.00 96.00 80 THR A O 1
ATOM 653 N N . ALA A 1 81 ? -1.932 -0.366 12.827 1.00 94.31 81 ALA A N 1
ATOM 654 C CA . ALA A 1 81 ? -1.541 -0.866 11.513 1.00 94.31 81 ALA A CA 1
ATOM 655 C C . ALA A 1 81 ? -0.249 -0.181 11.055 1.00 94.31 81 ALA A C 1
ATOM 657 O O . ALA A 1 81 ? -0.089 1.022 11.266 1.00 94.31 81 ALA A O 1
ATOM 658 N N . TYR A 1 82 ? 0.634 -0.938 10.406 1.00 96.56 82 TYR A N 1
ATOM 659 C CA . TYR A 1 82 ? 1.847 -0.434 9.762 1.00 96.56 82 TYR A CA 1
ATOM 660 C C . TYR A 1 82 ? 1.700 -0.544 8.247 1.00 96.56 82 TYR A C 1
ATOM 662 O O . TYR A 1 82 ? 1.233 -1.565 7.741 1.00 96.56 82 TYR A O 1
ATOM 670 N N . GLU A 1 83 ? 2.092 0.503 7.529 1.00 97.69 83 GLU A N 1
ATOM 671 C CA . GLU A 1 83 ? 1.966 0.576 6.072 1.00 97.69 83 GLU A CA 1
ATOM 672 C C . GLU A 1 83 ? 3.008 1.524 5.469 1.00 97.69 83 GLU A C 1
ATOM 674 O O . GLU A 1 83 ? 3.612 2.341 6.171 1.00 97.69 83 GLU A O 1
ATOM 679 N N . VAL A 1 84 ? 3.211 1.438 4.155 1.00 98.38 84 VAL A N 1
ATOM 680 C CA . VAL A 1 84 ? 4.022 2.401 3.402 1.00 98.38 84 VAL A CA 1
ATOM 681 C C . VAL A 1 84 ? 3.125 3.493 2.825 1.00 98.38 84 VAL A C 1
ATOM 683 O O . VAL A 1 84 ? 2.243 3.234 2.010 1.00 98.38 84 VAL A O 1
ATOM 686 N N . SER A 1 85 ? 3.388 4.739 3.208 1.00 98.25 85 SER A N 1
ATOM 687 C CA . SER A 1 85 ? 2.799 5.925 2.590 1.00 98.25 85 SER A CA 1
ATOM 688 C C . SER A 1 85 ? 3.559 6.262 1.311 1.00 98.25 85 SER A C 1
ATOM 690 O O . SER A 1 85 ? 4.720 6.680 1.372 1.00 98.25 85 SER A O 1
ATOM 692 N N . VAL A 1 86 ? 2.931 6.036 0.157 1.00 98.38 86 VAL A N 1
ATOM 693 C CA . VAL A 1 86 ? 3.585 6.104 -1.158 1.00 98.38 86 VAL A CA 1
ATOM 694 C C . VAL A 1 86 ? 3.784 7.556 -1.597 1.00 98.38 86 VAL A C 1
ATOM 696 O O . VAL A 1 86 ? 2.819 8.309 -1.739 1.00 98.38 86 VAL A O 1
ATOM 699 N N . SER A 1 87 ? 5.034 7.934 -1.870 1.00 97.56 87 SER A N 1
ATOM 700 C CA . SER A 1 87 ? 5.408 9.231 -2.449 1.00 97.56 87 SER A CA 1
ATOM 701 C C . SER A 1 87 ? 5.546 9.177 -3.972 1.00 97.56 87 SER A C 1
ATOM 703 O O . SER A 1 87 ? 5.175 10.131 -4.654 1.00 97.56 87 SER A O 1
ATOM 705 N N . ARG A 1 88 ? 6.024 8.055 -4.517 1.00 96.12 88 ARG A N 1
ATOM 706 C CA . ARG A 1 88 ? 6.174 7.803 -5.958 1.00 96.12 88 ARG A CA 1
ATOM 707 C C . ARG A 1 88 ? 5.943 6.323 -6.229 1.00 96.12 88 ARG A C 1
ATOM 709 O O . ARG A 1 88 ? 6.367 5.496 -5.425 1.00 96.12 88 ARG A O 1
ATOM 716 N N . LEU A 1 89 ? 5.347 5.984 -7.366 1.00 95.75 89 LEU A N 1
ATOM 717 C CA . LEU A 1 89 ? 5.488 4.646 -7.929 1.00 95.75 89 LEU A CA 1
ATOM 718 C C . LEU A 1 89 ? 5.589 4.687 -9.448 1.00 95.75 89 LEU A C 1
ATOM 720 O O . LEU A 1 89 ? 5.182 5.673 -10.055 1.00 95.75 89 LEU A O 1
ATOM 724 N N . VAL A 1 90 ? 6.147 3.617 -10.002 1.00 96.00 90 VAL A N 1
ATOM 725 C CA . VAL A 1 90 ? 6.276 3.365 -11.439 1.00 96.00 90 VAL A CA 1
ATOM 726 C C . VAL A 1 90 ? 6.008 1.889 -11.727 1.00 96.00 90 VAL A C 1
ATOM 728 O O . VAL A 1 90 ? 6.261 1.030 -10.865 1.00 96.00 90 VAL A O 1
ATOM 731 N N . THR A 1 91 ? 5.531 1.585 -12.929 1.00 95.06 91 THR A N 1
ATOM 732 C CA . THR A 1 91 ? 5.552 0.210 -13.455 1.00 95.06 91 THR A CA 1
ATOM 733 C C . THR A 1 91 ? 6.961 -0.173 -13.905 1.00 95.06 91 THR A C 1
ATOM 735 O O . THR A 1 91 ? 7.857 0.670 -14.010 1.00 95.06 91 THR A O 1
ATOM 738 N N . GLU A 1 92 ? 7.192 -1.462 -14.156 1.00 88.38 92 GLU A N 1
ATOM 739 C CA . GLU A 1 92 ? 8.468 -1.911 -14.727 1.00 88.38 92 GLU A CA 1
ATOM 740 C C . GLU A 1 92 ? 8.738 -1.275 -16.103 1.00 88.38 92 GLU A C 1
ATOM 742 O O . GLU A 1 92 ? 9.869 -0.895 -16.392 1.00 88.38 92 GLU A O 1
ATOM 747 N N . GLU A 1 93 ? 7.701 -1.092 -16.923 1.00 84.75 93 GLU A N 1
ATOM 748 C CA . GLU A 1 93 ? 7.804 -0.472 -18.251 1.00 84.75 93 GLU A CA 1
ATOM 749 C C . GLU A 1 93 ? 8.281 0.984 -18.163 1.00 84.75 93 GLU A C 1
ATOM 751 O O . GLU A 1 93 ? 9.264 1.358 -18.806 1.00 84.75 93 GLU A O 1
ATOM 756 N N . GLU A 1 94 ? 7.653 1.793 -17.305 1.00 82.81 94 GLU A N 1
ATOM 757 C CA . GLU A 1 94 ? 8.067 3.182 -17.059 1.00 82.81 94 GLU A CA 1
ATOM 758 C C . GLU A 1 94 ? 9.492 3.260 -16.503 1.00 82.81 94 GLU A C 1
ATOM 760 O O . GLU A 1 94 ? 10.274 4.134 -16.879 1.00 82.81 94 GLU A O 1
ATOM 765 N N . ARG A 1 95 ? 9.867 2.312 -15.640 1.00 81.31 95 ARG A N 1
ATOM 766 C CA . ARG A 1 95 ? 11.212 2.247 -15.065 1.00 81.31 95 ARG A CA 1
ATOM 767 C C . ARG A 1 95 ? 12.284 2.014 -16.132 1.00 81.31 95 ARG A C 1
ATOM 769 O O . ARG A 1 95 ? 13.348 2.625 -16.055 1.00 81.31 95 ARG A O 1
ATOM 776 N N . VAL A 1 96 ? 12.032 1.145 -17.112 1.00 82.19 96 VAL A N 1
ATOM 777 C CA . VAL A 1 96 ? 12.971 0.895 -18.221 1.00 82.19 96 VAL A CA 1
ATOM 778 C C . VAL A 1 96 ? 13.161 2.154 -19.070 1.00 82.19 96 VAL A C 1
ATOM 780 O O . VAL A 1 96 ? 14.292 2.473 -19.439 1.00 82.19 96 VAL A O 1
ATOM 783 N N . ILE A 1 97 ? 12.083 2.899 -19.326 1.00 83.31 97 ILE A N 1
ATOM 784 C CA . ILE A 1 97 ? 12.133 4.165 -20.069 1.00 83.31 97 ILE A CA 1
ATOM 785 C C . ILE A 1 97 ? 12.970 5.206 -19.315 1.00 83.31 97 ILE A C 1
ATOM 787 O O . ILE A 1 97 ? 13.865 5.803 -19.912 1.00 83.31 97 ILE A O 1
ATOM 791 N N . ASP A 1 98 ? 12.743 5.374 -18.007 1.00 78.94 98 ASP A N 1
ATOM 792 C CA . ASP A 1 98 ? 13.514 6.300 -17.164 1.00 78.94 98 ASP A CA 1
ATOM 793 C C . ASP A 1 98 ? 15.027 6.019 -17.247 1.00 78.94 98 ASP A C 1
ATOM 795 O O . ASP A 1 98 ? 15.829 6.945 -17.395 1.00 78.94 98 ASP A O 1
ATOM 799 N N . TYR A 1 99 ? 15.431 4.743 -17.200 1.00 79.44 99 TYR A N 1
ATOM 800 C CA . TYR A 1 99 ? 16.838 4.363 -17.356 1.00 79.44 99 TYR A CA 1
ATOM 801 C C . TYR A 1 99 ? 17.370 4.644 -18.761 1.00 79.44 99 TYR A C 1
ATOM 803 O O . TYR A 1 99 ? 18.477 5.164 -18.892 1.00 79.44 99 TYR A O 1
ATOM 811 N N . ALA A 1 100 ? 16.608 4.322 -19.806 1.00 78.88 100 ALA A N 1
ATOM 812 C CA . ALA A 1 100 ? 17.031 4.550 -21.184 1.00 78.88 100 ALA A CA 1
ATOM 813 C C . ALA A 1 100 ? 17.240 6.045 -21.479 1.00 78.88 100 ALA A C 1
ATOM 815 O O . ALA A 1 100 ? 18.200 6.407 -22.156 1.00 78.88 100 ALA A O 1
ATOM 816 N N . VAL A 1 101 ? 16.388 6.922 -20.943 1.00 79.94 101 VAL A N 1
ATOM 817 C CA . VAL A 1 101 ? 16.542 8.378 -21.086 1.00 79.94 101 VAL A CA 1
ATOM 818 C C . VAL A 1 101 ? 17.764 8.880 -20.315 1.00 79.94 101 VAL A C 1
ATOM 820 O O . VAL A 1 101 ? 18.553 9.642 -20.864 1.00 79.94 101 VAL A O 1
ATOM 823 N N . ALA A 1 102 ? 17.974 8.413 -19.081 1.00 79.25 102 ALA A N 1
ATOM 824 C CA . ALA A 1 102 ? 19.087 8.850 -18.235 1.00 79.25 102 ALA A CA 1
ATOM 825 C C . ALA A 1 102 ? 20.484 8.433 -18.736 1.00 79.25 102 ALA A C 1
ATOM 827 O O . ALA A 1 102 ? 21.477 8.953 -18.242 1.00 79.25 102 ALA A O 1
ATOM 828 N N . GLN A 1 103 ? 20.584 7.466 -19.653 1.00 72.25 103 GLN A N 1
ATOM 829 C CA . GLN A 1 103 ? 21.857 7.032 -20.251 1.00 72.25 103 GLN A CA 1
ATOM 830 C C . GLN A 1 103 ? 22.157 7.703 -21.602 1.00 72.25 103 GLN A C 1
ATOM 832 O O . GLN A 1 103 ? 23.275 7.589 -22.094 1.00 72.25 103 GLN A O 1
ATOM 837 N N . ASN A 1 104 ? 21.168 8.365 -22.212 1.00 69.81 104 ASN A N 1
ATOM 838 C CA . ASN A 1 104 ? 21.280 8.992 -23.534 1.00 69.81 104 ASN A CA 1
ATOM 839 C C . ASN A 1 104 ? 21.266 10.533 -23.483 1.00 69.81 104 ASN A C 1
ATOM 841 O O . ASN A 1 104 ? 21.251 11.170 -24.537 1.00 69.81 104 ASN A O 1
ATOM 845 N N . GLY A 1 105 ? 21.244 11.124 -22.286 1.00 51.94 105 GLY A N 1
ATOM 846 C CA . GLY A 1 105 ? 21.395 12.563 -22.043 1.00 51.94 105 GLY A CA 1
ATOM 847 C C . GLY A 1 105 ? 22.622 12.840 -21.195 1.00 51.94 105 GLY A C 1
ATOM 848 O O . GLY A 1 105 ? 23.240 13.901 -21.419 1.00 51.94 105 GLY A O 1
#